Protein 5H4Y (pdb70)

Sequence (126 aa):
ELGQLQYSLDYDFQSGQLLVGILQAMGLAALDLGGSSDPYVRVYLLPDKRRRYETKVHRQTLNPHFGETFAFKVPYVELGGRVLVMAVYDFDRFSRNDAIGEVRVPMSSVDLGRPVQAWRELQAAP

CATH classification: 2.60.40.150

Foldseek 3Di:
DAWKWKKKWAQDQVQQKIKIWGFKIAPGAAPDPVGFFFKKKWKDKPPPPPDIDIFDTHPGHRIDGTGDMDMDRHHPVCQQVIKIKIWMWGDDDPDDIGTSFIDIHRSVVDDRPDMDIDMDGGHHDD

Organism: Homo sapiens (NCBI:txid9606)

Structure (mmCIF, N/CA/C/O backbone):
data_5H4Y
#
_entry.id   5H4Y
#
_cell.length_a   93.966
_cell.length_b   93.966
_cell.length_c   28.052
_cell.angle_alpha   90.00
_cell.angle_beta   90.00
_cell.angle_gamma   120.00
#
_symmetry.space_group_name_H-M   'P 65'
#
loop_
_entity.id
_entity.type
_entity.pdbx_description
1 polymer Synaptotagmin-5
2 non-polymer 'CALCIUM ION'
3 non-polymer 'ACETATE ION'
4 water water
#
loop_
_atom_site.group_PDB
_atom_site.id
_atom_site.type_symbol
_atom_site.label_atom_id
_atom_site.label_alt_id
_atom_site.label_comp_id
_atom_site.label_asym_id
_atom_site.label_entity_id
_atom_site.label_seq_id
_atom_site.pdbx_PDB_ins_code
_atom_site.Cartn_x
_atom_site.Cartn_y
_atom_site.Cartn_z
_atom_site.occupancy
_atom_site.B_iso_or_equiv
_atom_site.auth_seq_id
_atom_site.auth_comp_id
_atom_site.auth_asym_id
_atom_site.auth_atom_id
_atom_site.pdbx_PDB_model_num
ATOM 1 C C . HIS A 1 15 ? -10.560 24.563 5.130 1.00 28.59 107 HIS A C 1
ATOM 2 O O . HIS A 1 15 ? -11.467 23.895 5.660 1.00 30.84 107 HIS A O 1
ATOM 3 N N . GLU A 1 16 ? -10.273 25.810 5.497 1.00 27.50 108 GLU A N 1
ATOM 4 C CA . GLU A 1 16 ? -11.328 26.729 5.950 1.00 25.58 108 GLU A CA 1
ATOM 5 C C . GLU A 1 16 ? -12.164 27.151 4.757 1.00 23.79 108 GLU A C 1
ATOM 6 O O . GLU A 1 16 ? -11.706 27.956 3.945 1.00 23.37 108 GLU A O 1
ATOM 12 N N . LEU A 1 17 ? -13.385 26.627 4.659 1.00 21.14 109 LEU A N 1
ATOM 13 C CA . LEU A 1 17 ? -14.232 26.876 3.492 1.00 19.44 109 LEU A CA 1
ATOM 14 C C . LEU A 1 17 ? -15.336 27.899 3.752 1.00 18.56 109 LEU A C 1
ATOM 15 O O . LEU A 1 17 ? -15.976 28.367 2.810 1.00 17.51 109 LEU A O 1
ATOM 20 N N . GLY A 1 18 ? -15.556 28.222 5.025 1.00 18.21 110 GLY A N 1
ATOM 21 C CA . GLY A 1 18 ? -16.614 29.146 5.425 1.00 17.66 110 GLY A CA 1
ATOM 22 C C . GLY A 1 18 ? -17.900 28.476 5.855 1.00 17.29 110 GLY A C 1
ATOM 23 O O . GLY A 1 18 ? -17.964 27.247 6.010 1.00 16.72 110 GLY A O 1
ATOM 24 N N . GLN A 1 19 ? -18.931 29.292 6.050 1.00 17.07 111 GLN A N 1
ATOM 25 C CA . GLN A 1 19 ? -20.213 28.780 6.498 1.00 17.96 111 GLN A CA 1
ATOM 26 C C . GLN A 1 19 ? -21.389 29.488 5.849 1.00 17.30 111 GLN A C 1
ATOM 27 O O . GLN A 1 19 ? -21.276 30.615 5.357 1.00 16.61 111 GLN A O 1
ATOM 33 N N . LEU A 1 20 ? -22.520 28.800 5.867 1.00 17.13 112 LEU A N 1
ATOM 34 C CA . LEU A 1 20 ? -23.725 29.269 5.202 1.00 16.74 112 LEU A CA 1
ATOM 35 C C . LEU A 1 20 ? -24.869 29.350 6.212 1.00 16.44 112 LEU A C 1
ATOM 36 O O . LEU A 1 20 ? -25.049 28.443 7.041 1.00 16.58 112 LEU A O 1
ATOM 41 N N . GLN A 1 21 ? -25.616 30.449 6.149 1.00 15.40 113 GLN A N 1
ATOM 42 C CA . GLN A 1 21 ? -26.836 30.595 6.938 1.00 15.42 113 GLN A CA 1
ATOM 43 C C . GLN A 1 21 ? -28.051 30.337 6.060 1.00 15.14 113 GLN A C 1
ATOM 44 O O . GLN A 1 21 ? -28.223 30.971 5.011 1.00 14.99 113 GLN A O 1
ATOM 50 N N . TYR A 1 22 ? -28.907 29.421 6.500 1.00 15.16 114 TYR A N 1
ATOM 51 C CA . TYR A 1 22 ? -30.080 29.066 5.709 1.00 14.89 114 TYR A CA 1
ATOM 52 C C . TYR A 1 22 ? -31.319 28.927 6.613 1.00 14.30 114 TYR A C 1
ATOM 53 O O . TYR A 1 22 ? -31.204 28.876 7.841 1.00 14.74 114 TYR A O 1
ATOM 62 N N . SER A 1 23 ? -32.494 28.894 5.996 1.00 13.29 115 SER A N 1
ATOM 63 C CA . SER A 1 23 ? -33.729 28.641 6.723 1.00 13.70 115 SER A CA 1
ATOM 64 C C . SER A 1 23 ? -34.458 27.468 6.094 1.00 13.37 115 SER A C 1
ATOM 65 O O . SER A 1 23 ? -34.327 27.227 4.887 1.00 13.48 115 SER A O 1
ATOM 68 N N . LEU A 1 24 ? -35.185 26.714 6.913 1.00 13.41 116 LEU A N 1
ATOM 69 C CA . LEU A 1 24 ? -36.039 25.645 6.406 1.00 13.94 116 LEU A CA 1
ATOM 70 C C . LEU A 1 24 ? -37.423 25.848 6.988 1.00 14.40 116 LEU A C 1
ATOM 71 O O . LEU A 1 24 ? -37.566 26.120 8.191 1.00 14.77 116 LEU A O 1
ATOM 76 N N . ASP A 1 25 ? -38.422 25.789 6.112 1.00 14.25 117 ASP A N 1
ATOM 77 C CA . ASP A 1 25 ? -39.821 26.031 6.470 1.00 15.22 117 ASP A CA 1
ATOM 78 C C . ASP A 1 25 ? -40.646 25.076 5.624 1.00 15.29 117 ASP A C 1
ATOM 79 O O . ASP A 1 25 ? -40.711 25.200 4.399 1.00 15.51 117 ASP A O 1
ATOM 84 N N . TYR A 1 26 ? -41.267 24.107 6.272 1.00 14.85 118 TYR A N 1
ATOM 85 C CA . TYR A 1 26 ? -42.157 23.222 5.540 1.00 14.85 118 TYR A CA 1
ATOM 86 C C . TYR A 1 26 ? -43.575 23.793 5.534 1.00 15.39 118 TYR A C 1
ATOM 87 O O . TYR A 1 26 ? -44.181 23.945 6.594 1.00 15.31 118 TYR A O 1
ATOM 96 N N . ASP A 1 27 ? -44.095 24.122 4.350 1.00 15.86 119 ASP A N 1
ATOM 97 C CA . ASP A 1 27 ? -45.473 24.584 4.251 1.00 17.11 119 ASP A CA 1
ATOM 98 C C . ASP A 1 27 ? -46.381 23.354 4.140 1.00 16.41 119 ASP A C 1
ATOM 99 O O . ASP A 1 27 ? -46.521 22.744 3.075 1.00 16.12 119 ASP A O 1
ATOM 104 N N . PHE A 1 28 ? -46.991 22.995 5.264 1.00 16.39 120 PHE A N 1
ATOM 105 C CA . PHE A 1 28 ? -47.762 21.758 5.351 1.00 16.51 120 PHE A CA 1
ATOM 106 C C . PHE A 1 28 ? -48.990 21.759 4.450 1.00 17.19 120 PHE A C 1
ATOM 107 O O . PHE A 1 28 ? -49.429 20.703 4.000 1.00 17.99 120 PHE A O 1
ATOM 115 N N . GLN A 1 29 ? -49.547 22.935 4.192 1.00 18.43 121 GLN A N 1
ATOM 116 C CA . GLN A 1 29 ? -50.724 23.022 3.330 1.00 20.31 121 GLN A CA 1
ATOM 117 C C . GLN A 1 29 ? -50.344 22.748 1.872 1.00 20.51 121 GLN A C 1
ATOM 118 O O . GLN A 1 29 ? -50.989 21.937 1.196 1.00 21.16 121 GLN A O 1
ATOM 124 N N . SER A 1 30 ? -49.272 23.385 1.395 1.00 20.98 122 SER A N 1
ATOM 125 C CA . SER A 1 30 ? -48.843 23.182 -0.003 1.00 21.19 122 SER A CA 1
ATOM 126 C C . SER A 1 30 ? -47.997 21.918 -0.240 1.00 20.26 122 SER A C 1
ATOM 127 O O . SER A 1 30 ? -47.797 21.504 -1.383 1.00 20.81 122 SER A O 1
ATOM 130 N N . GLY A 1 31 ? -47.518 21.297 0.837 1.00 19.21 123 GLY A N 1
ATOM 131 C CA . GLY A 1 31 ? -46.631 20.142 0.741 1.00 18.29 123 GLY A CA 1
ATOM 132 C C . GLY A 1 31 ? -45.290 20.480 0.094 1.00 18.12 123 GLY A C 1
ATOM 133 O O . GLY A 1 31 ? -44.756 19.681 -0.685 1.00 18.12 123 GLY A O 1
ATOM 134 N N . GLN A 1 32 ? -44.769 21.671 0.394 1.00 17.44 124 GLN A N 1
ATOM 135 C CA . GLN A 1 32 ? -43.486 22.147 -0.149 1.00 17.08 124 GLN A CA 1
ATOM 136 C C . GLN A 1 32 ? -42.510 22.476 0.962 1.00 16.31 124 GLN A C 1
ATOM 137 O O . GLN A 1 32 ? -42.894 23.057 1.976 1.00 16.59 124 GLN A O 1
ATOM 143 N N . LEU A 1 33 ? -41.242 22.106 0.757 1.00 15.20 125 LEU A N 1
ATOM 144 C CA . LEU A 1 33 ? -40.151 22.508 1.645 1.00 14.54 125 LEU A CA 1
ATOM 145 C C . LEU A 1 33 ? -39.537 23.809 1.124 1.00 13.84 125 LEU A C 1
ATOM 146 O O . LEU A 1 33 ? -38.942 23.809 0.038 1.00 13.95 125 LEU A O 1
ATOM 151 N N . LEU A 1 34 ? -39.662 24.882 1.901 1.00 13.68 126 LEU A N 1
ATOM 152 C CA . LEU A 1 34 ? -39.070 26.183 1.555 1.00 13.82 126 LEU A CA 1
ATOM 153 C C . LEU A 1 34 ? -37.674 26.304 2.146 1.00 13.26 126 LEU A C 1
ATOM 154 O O . LEU A 1 34 ? -37.480 26.200 3.366 1.00 13.77 126 LEU A O 1
ATOM 159 N N . VAL A 1 35 ? -36.717 26.557 1.267 1.00 13.27 127 VAL A N 1
ATOM 160 C CA . VAL A 1 35 ? -35.317 26.644 1.626 1.00 12.18 127 VAL A CA 1
ATOM 161 C C . VAL A 1 35 ? -34.868 28.076 1.348 1.00 12.84 127 VAL A C 1
ATOM 162 O O . VAL A 1 35 ? -34.867 28.526 0.197 1.00 12.86 127 VAL A O 1
ATOM 166 N N . GLY A 1 36 ? -34.502 28.781 2.415 1.00 12.56 128 GLY A N 1
ATOM 167 C CA . GLY A 1 36 ? -33.984 30.148 2.311 1.00 13.48 128 GLY A CA 1
ATOM 168 C C . GLY A 1 36 ? -32.467 30.115 2.371 1.00 13.43 128 GLY A C 1
ATOM 169 O O . GLY A 1 36 ? -31.904 29.483 3.250 1.00 14.31 128 GLY A O 1
ATOM 170 N N . ILE A 1 37 ? -31.818 30.752 1.397 1.00 13.47 129 ILE A N 1
ATOM 171 C CA . ILE A 1 37 ? -30.373 30.924 1.391 1.00 13.19 129 ILE A CA 1
ATOM 172 C C . ILE A 1 37 ? -30.143 32.368 1.848 1.00 13.25 129 ILE A C 1
ATOM 173 O O . ILE A 1 37 ? -30.404 33.310 1.105 1.00 14.26 129 ILE A O 1
ATOM 178 N N . LEU A 1 38 ? -29.723 32.537 3.094 1.00 13.55 130 LEU A N 1
ATOM 179 C CA . LEU A 1 38 ? -29.659 33.874 3.679 1.00 14.13 130 LEU A CA 1
ATOM 180 C C . LEU A 1 38 ? -28.353 34.600 3.389 1.00 13.82 130 LEU A C 1
ATOM 181 O O . LEU A 1 38 ? -28.364 35.699 2.824 1.00 13.42 130 LEU A O 1
ATOM 186 N N . GLN A 1 39 ? -27.240 34.003 3.791 1.00 13.69 131 GLN A N 1
ATOM 187 C CA . GLN A 1 39 ? -25.923 34.618 3.565 1.00 13.81 131 GLN A CA 1
ATOM 188 C C . GLN A 1 39 ? -24.835 33.578 3.778 1.00 14.33 131 GLN A C 1
ATOM 189 O O . GLN A 1 39 ? -25.110 32.492 4.263 1.00 15.14 131 GLN A O 1
ATOM 195 N N . ALA A 1 40 ? -23.599 33.919 3.428 1.00 13.89 132 ALA A N 1
ATOM 196 C CA . ALA A 1 40 ? -22.463 33.089 3.779 1.00 14.10 132 ALA A CA 1
ATOM 197 C C . ALA A 1 40 ? -21.412 33.956 4.441 1.00 14.04 132 ALA A C 1
ATOM 198 O O . ALA A 1 40 ? -21.434 35.185 4.288 1.00 14.49 132 ALA A O 1
ATOM 200 N N . MET A 1 41 ? -20.497 33.330 5.176 1.00 14.41 133 MET A N 1
ATOM 201 C CA . MET A 1 41 ? -19.437 34.068 5.872 1.00 14.82 133 MET A CA 1
ATOM 202 C C . MET A 1 41 ? -18.110 33.331 5.781 1.00 14.38 133 MET A C 1
ATOM 203 O O . MET A 1 41 ? -18.074 32.112 5.880 1.00 14.47 133 MET A O 1
ATOM 208 N N . GLY A 1 42 ? -17.017 34.076 5.627 1.00 14.72 134 GLY A N 1
ATOM 209 C CA . GLY A 1 42 ? -15.671 33.487 5.638 1.00 14.84 134 GLY A CA 1
ATOM 210 C C . GLY A 1 42 ? -15.440 32.434 4.575 1.00 14.84 134 GLY A C 1
ATOM 211 O O . GLY A 1 42 ? -14.713 31.437 4.809 1.00 15.27 134 GLY A O 1
ATOM 212 N N . LEU A 1 43 ? -16.047 32.634 3.401 1.00 14.63 135 LEU A N 1
ATOM 213 C CA . LEU A 1 43 ? -15.878 31.687 2.284 1.00 14.36 135 LEU A CA 1
ATOM 214 C C . LEU A 1 43 ? -14.433 31.618 1.851 1.00 14.40 135 LEU A C 1
ATOM 215 O O . LEU A 1 43 ? -13.712 32.614 1.932 1.00 13.79 135 LEU A O 1
ATOM 220 N N . ALA A 1 44 ? -14.010 30.439 1.402 1.00 14.53 136 ALA A N 1
ATOM 221 C CA . ALA A 1 44 ? -12.716 30.302 0.744 1.00 14.88 136 ALA A CA 1
ATOM 222 C C . ALA A 1 44 ? -12.666 31.141 -0.539 1.00 15.01 136 ALA A C 1
ATOM 223 O O . ALA A 1 44 ? -13.682 31.325 -1.231 1.00 15.73 136 ALA A O 1
ATOM 225 N N . ALA A 1 45 ? -11.479 31.644 -0.845 1.00 15.18 137 ALA A N 1
ATOM 226 C CA . ALA A 1 45 ? -11.230 32.410 -2.058 1.00 15.93 137 ALA A CA 1
ATOM 227 C C . ALA A 1 45 ? -10.822 31.467 -3.177 1.00 16.00 137 ALA A C 1
ATOM 228 O O . ALA A 1 45 ? -9.794 30.779 -3.078 1.00 16.21 137 ALA A O 1
ATOM 230 N N . LEU A 1 46 ? -11.631 31.420 -4.231 1.00 15.67 138 LEU A N 1
ATOM 231 C CA . LEU A 1 46 ? -11.342 30.537 -5.368 1.00 15.65 138 LEU A CA 1
ATOM 232 C C . LEU A 1 46 ? -10.841 31.296 -6.588 1.00 15.37 138 LEU A C 1
ATOM 233 O O . LEU A 1 46 ? -10.780 30.751 -7.688 1.00 15.83 138 LEU A O 1
ATOM 238 N N . ASP A 1 47 ? -10.485 32.563 -6.387 1.00 15.60 139 ASP A N 1
ATOM 239 C CA . ASP A 1 47 ? -9.794 33.346 -7.426 1.00 15.16 139 ASP A CA 1
ATOM 240 C C . ASP A 1 47 ? -8.426 33.654 -6.891 1.00 15.51 139 ASP A C 1
ATOM 241 O O . ASP A 1 47 ? -8.269 33.884 -5.684 1.00 16.09 139 ASP A O 1
ATOM 246 N N . LEU A 1 48 ? -7.434 33.662 -7.772 1.00 15.49 140 LEU A N 1
ATOM 247 C CA . LEU A 1 48 ? -6.066 33.973 -7.346 1.00 15.85 140 LEU A CA 1
ATOM 248 C C . LEU A 1 48 ? -5.927 35.317 -6.633 1.00 15.14 140 LEU A C 1
ATOM 249 O O . LEU A 1 48 ? -5.052 35.473 -5.777 1.00 15.64 140 LEU A O 1
ATOM 254 N N . GLY A 1 49 ? -6.790 36.275 -6.959 1.00 14.31 141 GLY A N 1
ATOM 255 C CA . GLY A 1 49 ? -6.728 37.604 -6.329 1.00 13.55 141 GLY A CA 1
ATOM 256 C C . GLY A 1 49 ? -7.213 37.660 -4.881 1.00 14.33 141 GLY A C 1
ATOM 257 O O . GLY A 1 49 ? -7.181 38.722 -4.256 1.00 14.63 141 GLY A O 1
ATOM 258 N N . GLY A 1 50 ? -7.668 36.524 -4.352 1.00 14.25 142 GLY A N 1
ATOM 259 C CA . GLY A 1 50 ? -7.993 36.401 -2.923 1.00 14.30 142 GLY A CA 1
ATOM 260 C C . GLY A 1 50 ? -9.467 36.592 -2.593 1.00 14.84 142 GLY A C 1
ATOM 261 O O . GLY A 1 50 ? -9.823 36.805 -1.427 1.00 15.45 142 GLY A O 1
ATOM 262 N N . SER A 1 51 ? -10.329 36.490 -3.604 1.00 13.78 143 SER A N 1
ATOM 263 C CA . SER A 1 51 ? -11.778 36.585 -3.386 1.00 14.21 143 SER A CA 1
ATOM 264 C C . SER A 1 51 ? -12.498 35.478 -4.161 1.00 14.08 143 SER A C 1
ATOM 265 O O . SER A 1 51 ? -11.852 34.560 -4.703 1.00 14.22 143 SER A O 1
ATOM 268 N N . SER A 1 52 ? -13.831 35.562 -4.185 1.00 13.89 144 SER A N 1
ATOM 269 C CA . SER A 1 52 ? -14.699 34.644 -4.926 1.00 14.12 144 SER A CA 1
ATOM 270 C C . SER A 1 52 ? -15.899 35.439 -5.399 1.00 14.07 144 SER A C 1
ATOM 271 O O . SER A 1 52 ? -16.173 36.527 -4.879 1.00 13.84 144 SER A O 1
ATOM 274 N N . ASP A 1 53 ? -16.642 34.878 -6.349 1.00 13.97 145 ASP A N 1
ATOM 275 C CA . ASP A 1 53 ? -17.929 35.456 -6.764 1.00 13.96 145 ASP A CA 1
ATOM 276 C C . ASP A 1 53 ? -19.049 34.442 -6.486 1.00 13.61 145 ASP A C 1
ATOM 277 O O . ASP A 1 53 ? -19.432 33.681 -7.377 1.00 14.03 145 ASP A O 1
ATOM 282 N N . PRO A 1 54 ? -19.569 34.428 -5.246 1.00 13.40 146 PRO A N 1
ATOM 283 C CA . PRO A 1 54 ? -20.345 33.276 -4.806 1.00 13.17 146 PRO A CA 1
ATOM 284 C C . PRO A 1 54 ? -21.774 33.212 -5.324 1.00 13.31 146 PRO A C 1
ATOM 285 O O . PRO A 1 54 ? -22.437 34.245 -5.485 1.00 13.19 146 PRO A O 1
ATOM 289 N N . TYR A 1 55 ? -22.224 31.986 -5.595 1.00 13.25 147 TYR A N 1
ATOM 290 C CA . TYR A 1 55 ? -23.63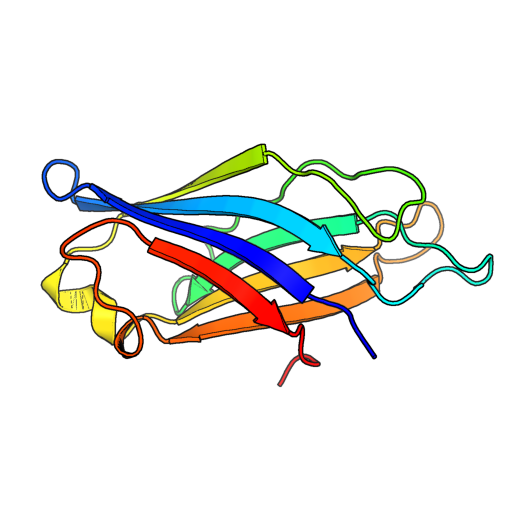4 31.688 -5.803 1.00 13.23 147 TYR A CA 1
ATOM 291 C C . TYR A 1 55 ? -23.866 30.293 -5.214 1.00 13.54 147 TYR A C 1
ATOM 292 O O . TYR A 1 55 ? -22.906 29.525 -5.003 1.00 12.21 147 TYR A O 1
ATOM 301 N N . VAL A 1 56 ? -25.129 29.985 -4.920 1.00 13.41 148 VAL A N 1
ATOM 302 C CA . VAL A 1 56 ? -25.472 28.691 -4.342 1.00 13.33 148 VAL A CA 1
ATOM 303 C C . VAL A 1 56 ? -26.404 27.934 -5.276 1.00 13.66 148 VAL A C 1
ATOM 304 O O . VAL A 1 56 ? -27.434 28.467 -5.688 1.00 13.46 148 VAL A O 1
ATOM 308 N N . ARG A 1 57 ? -26.021 26.701 -5.619 1.00 14.20 149 ARG A N 1
ATOM 309 C CA . ARG A 1 57 ? -26.931 25.760 -6.268 1.00 14.83 149 ARG A CA 1
ATOM 310 C C . ARG A 1 57 ? -27.609 24.886 -5.212 1.00 15.22 149 ARG A C 1
ATOM 311 O O . ARG A 1 57 ? -26.945 24.339 -4.325 1.00 15.75 149 ARG A O 1
ATOM 319 N N . VAL A 1 58 ? -28.929 24.768 -5.308 1.00 14.27 150 VAL A N 1
ATOM 320 C CA . VAL A 1 58 ? -29.740 24.158 -4.256 1.00 13.74 150 VAL A CA 1
ATOM 321 C C . VAL A 1 58 ? -30.592 23.067 -4.904 1.00 14.06 150 VAL A C 1
ATOM 322 O O . VAL A 1 58 ? -31.261 23.311 -5.910 1.00 13.82 150 VAL A O 1
ATOM 326 N N . TYR A 1 59 ? -30.544 21.869 -4.332 1.00 14.22 151 TYR A N 1
ATOM 327 C CA . TYR A 1 59 ? -31.356 20.746 -4.808 1.00 13.78 151 TYR A CA 1
ATOM 328 C C . TYR A 1 59 ? -31.615 19.767 -3.667 1.00 13.18 151 TYR A C 1
ATOM 329 O O . TYR A 1 59 ? -30.869 19.710 -2.686 1.00 12.62 151 TYR A O 1
ATOM 338 N N . LEU A 1 60 ? -32.700 19.019 -3.782 1.00 12.58 152 LEU A N 1
ATOM 339 C CA . LEU A 1 60 ? -33.109 18.133 -2.713 1.00 13.26 152 LEU A CA 1
ATOM 340 C C . LEU A 1 60 ? -32.937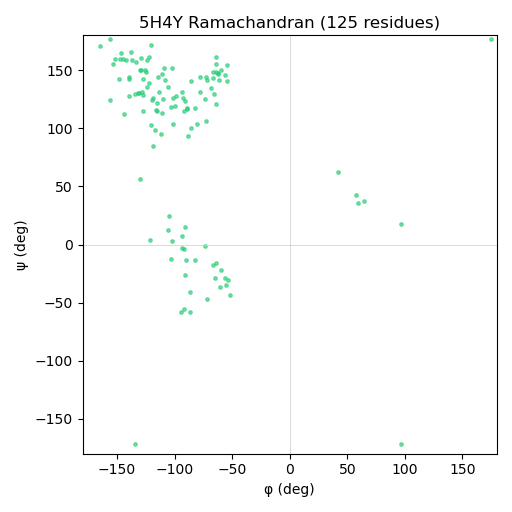 16.682 -3.189 1.00 14.22 152 LEU A C 1
ATOM 341 O O . LEU A 1 60 ? -33.813 16.130 -3.866 1.00 15.22 152 LEU A O 1
ATOM 346 N N . LEU A 1 61 ? -31.794 16.089 -2.865 1.00 14.46 153 LEU A N 1
ATOM 347 C CA . LEU A 1 61 ? -31.502 14.715 -3.266 1.00 14.95 153 LEU A CA 1
ATOM 348 C C . LEU A 1 61 ? -32.619 13.790 -2.761 1.00 15.86 153 LEU A C 1
ATOM 349 O O . LEU A 1 61 ? -33.166 14.023 -1.691 1.00 15.64 153 LEU A O 1
ATOM 354 N N . PRO A 1 62 ? -32.948 12.736 -3.527 1.00 16.16 154 PRO A N 1
ATOM 355 C CA . PRO A 1 62 ? -32.246 12.302 -4.739 1.00 16.43 154 PRO A CA 1
ATOM 356 C C . PRO A 1 62 ? -32.749 12.895 -6.076 1.00 16.33 154 PRO A C 1
ATOM 357 O O . PRO A 1 62 ? -32.406 12.372 -7.137 1.00 17.35 154 PRO A O 1
ATOM 361 N N . ASP A 1 63 ? -33.547 13.960 -6.026 1.00 16.31 155 ASP A N 1
ATOM 362 C CA . ASP A 1 63 ? -33.976 14.673 -7.227 1.00 16.60 155 ASP A CA 1
ATOM 363 C C . ASP A 1 63 ? -32.864 15.618 -7.679 1.00 16.75 155 ASP A C 1
ATOM 364 O O . ASP A 1 63 ? -32.676 16.688 -7.101 1.00 16.96 155 ASP A O 1
ATOM 369 N N . LYS A 1 64 ? -32.151 15.218 -8.725 1.00 17.46 156 LYS A N 1
ATOM 370 C CA . LYS A 1 64 ? -31.055 16.011 -9.288 1.00 18.52 156 LYS A CA 1
ATOM 371 C C . LYS A 1 64 ? -31.509 16.905 -10.446 1.00 19.01 156 LYS A C 1
ATOM 372 O O . LYS A 1 64 ? -30.720 17.680 -10.993 1.00 19.42 156 LYS A O 1
ATOM 378 N N . ARG A 1 65 ? -32.781 16.791 -10.819 1.00 19.03 157 ARG A N 1
ATOM 379 C CA . ARG A 1 65 ? -33.331 17.555 -11.936 1.00 19.96 157 ARG A CA 1
ATOM 380 C C . ARG A 1 65 ? -33.833 18.933 -11.514 1.00 20.43 157 ARG A C 1
ATOM 381 O O . ARG A 1 65 ? -33.652 19.919 -12.245 1.00 21.20 157 ARG A O 1
ATOM 389 N N . ARG A 1 66 ? -34.482 18.992 -10.355 1.00 19.88 158 ARG A N 1
ATOM 390 C CA . ARG A 1 66 ? -35.012 20.242 -9.849 1.00 20.65 158 ARG A CA 1
ATOM 391 C C . ARG A 1 66 ? -33.924 20.916 -9.043 1.00 20.17 158 ARG A C 1
ATOM 392 O O . ARG A 1 66 ? -33.742 20.622 -7.866 1.00 19.72 158 ARG A O 1
ATOM 400 N N . ARG A 1 67 ? -33.174 21.785 -9.716 1.00 20.35 159 ARG A N 1
ATOM 401 C CA . ARG A 1 67 ? -32.066 22.514 -9.110 1.00 20.89 159 ARG A CA 1
ATOM 402 C C . ARG A 1 67 ? -32.236 24.017 -9.369 1.00 19.92 159 ARG A C 1
ATOM 403 O O . ARG A 1 67 ? -32.730 24.425 -10.436 1.00 19.69 159 ARG A O 1
ATOM 411 N N . TYR A 1 68 ? -31.882 24.830 -8.377 1.00 18.71 160 TYR A N 1
ATOM 412 C CA . TYR A 1 68 ? -32.043 26.290 -8.464 1.00 18.19 160 TYR A CA 1
ATOM 413 C C . TYR A 1 68 ? -30.743 26.927 -8.088 1.00 17.67 160 TYR A C 1
ATOM 414 O O . TYR A 1 68 ? -29.993 26.359 -7.302 1.00 17.91 160 TYR A O 1
ATOM 423 N N . GLU A 1 69 ? -30.477 28.101 -8.650 1.00 17.22 161 GLU A N 1
ATOM 424 C CA . GLU A 1 69 ? -29.230 28.817 -8.390 1.00 17.27 161 GLU A CA 1
ATOM 425 C C . GLU A 1 69 ? -29.523 30.248 -8.042 1.00 16.40 161 GLU A C 1
ATOM 426 O O . GLU A 1 69 ? -30.307 30.920 -8.735 1.00 16.00 161 GLU A O 1
ATOM 432 N N . THR A 1 70 ? -28.916 30.693 -6.947 1.00 15.18 162 THR A N 1
ATOM 433 C CA . THR A 1 70 ? -28.965 32.090 -6.547 1.00 14.03 162 THR A CA 1
ATOM 434 C C . THR A 1 70 ? -28.259 32.938 -7.597 1.00 14.42 162 THR A C 1
ATOM 435 O O . THR A 1 70 ? -27.478 32.418 -8.403 1.00 13.35 162 THR A O 1
ATOM 439 N N . LYS A 1 71 ? -28.548 34.238 -7.567 1.00 14.27 163 LYS A N 1
ATOM 440 C CA . LYS A 1 71 ? -27.728 35.237 -8.221 1.00 15.32 163 LYS A CA 1
ATOM 441 C C . LYS A 1 71 ? -26.267 35.118 -7.754 1.00 15.04 163 LYS A C 1
ATOM 442 O O . LYS A 1 71 ? -25.974 34.619 -6.639 1.00 15.28 163 LYS A O 1
ATOM 448 N N . VAL A 1 72 ? -25.367 35.581 -8.617 1.00 15.15 164 VAL A N 1
ATOM 449 C CA . VAL A 1 72 ? -23.948 35.679 -8.308 1.00 15.44 164 VAL A CA 1
ATOM 450 C C . VAL A 1 72 ? -23.674 36.999 -7.597 1.00 15.31 164 VAL A C 1
ATOM 451 O O . VAL A 1 72 ? -24.232 38.052 -7.962 1.00 15.27 164 VAL A O 1
ATOM 455 N N . HIS A 1 73 ? -22.799 36.952 -6.597 1.00 14.94 165 HIS A N 1
ATOM 456 C CA . HIS A 1 73 ? -22.392 38.165 -5.9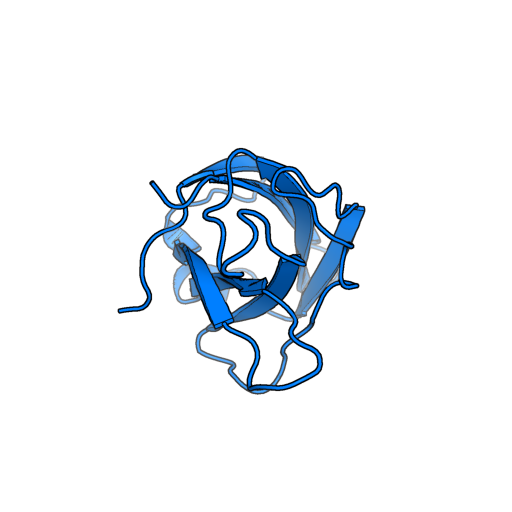07 1.00 14.87 165 HIS A CA 1
ATOM 457 C C . HIS A 1 73 ? -20.933 38.440 -6.163 1.00 14.91 165 HIS A C 1
ATOM 458 O O . HIS A 1 73 ? -20.107 37.531 -6.046 1.00 14.64 165 HIS A O 1
ATOM 465 N N . ARG A 1 74 ? -20.637 39.684 -6.546 1.00 14.49 166 ARG A N 1
ATOM 466 C CA . ARG A 1 74 ? -19.297 40.059 -6.997 1.00 14.59 166 ARG A CA 1
ATOM 467 C C . ARG A 1 74 ? -18.239 40.174 -5.904 1.00 14.27 166 ARG A C 1
ATOM 468 O O . ARG A 1 74 ? -18.413 40.927 -4.947 1.00 14.81 166 ARG A O 1
ATOM 476 N N . GLN A 1 75 ? -17.131 39.436 -6.073 1.00 14.29 167 GLN A N 1
ATOM 477 C CA . GLN A 1 75 ? -15.908 39.611 -5.283 1.00 14.02 167 GLN A CA 1
ATOM 478 C C . GLN A 1 75 ? -16.164 39.842 -3.790 1.00 14.19 167 GLN A C 1
ATOM 479 O O . GLN A 1 75 ? -15.838 40.905 -3.232 1.00 13.19 167 GLN A O 1
ATOM 485 N N . THR A 1 76 ? -16.764 38.839 -3.158 1.00 13.51 168 THR A N 1
ATOM 486 C CA . THR A 1 76 ? -17.028 38.896 -1.732 1.00 14.24 168 THR A CA 1
ATOM 487 C C . THR A 1 76 ? -16.960 37.507 -1.121 1.00 14.06 168 THR A C 1
ATOM 488 O O . THR A 1 76 ? -17.381 36.529 -1.740 1.00 14.64 168 THR A O 1
ATOM 492 N N . LEU A 1 77 ? -16.429 37.412 0.094 1.00 14.85 169 LEU A N 1
ATOM 493 C CA . LEU A 1 77 ? -16.420 36.138 0.809 1.00 15.23 169 LEU A CA 1
ATOM 494 C C . LEU A 1 77 ? -17.517 36.103 1.878 1.00 15.44 169 LEU A C 1
ATOM 495 O O . LEU A 1 77 ? -17.663 35.118 2.608 1.00 15.28 169 LEU A O 1
ATOM 500 N N . ASN A 1 78 ? -18.303 37.179 1.934 1.00 15.79 170 ASN A N 1
ATOM 501 C CA . ASN A 1 78 ? -19.417 37.304 2.885 1.00 16.16 170 ASN A CA 1
ATOM 502 C C . ASN A 1 78 ? -20.713 37.734 2.181 1.00 15.85 170 ASN A C 1
ATOM 503 O O . ASN A 1 78 ? -21.316 38.756 2.549 1.00 15.71 170 ASN A O 1
ATOM 508 N N . PRO A 1 79 ? -21.144 36.960 1.158 1.00 15.27 171 PRO A N 1
ATOM 509 C CA . PRO A 1 79 ? -22.295 37.354 0.354 1.00 14.80 171 PRO A CA 1
ATOM 510 C C . PRO A 1 79 ? -23.607 37.350 1.139 1.00 15.08 171 PRO A C 1
ATOM 511 O O . PRO A 1 79 ? -23.813 36.514 2.025 1.00 14.42 171 PRO A O 1
ATOM 515 N N . HIS A 1 80 ? -24.464 38.312 0.824 1.00 15.16 172 HIS A N 1
ATOM 516 C CA . HIS A 1 80 ? -25.828 38.305 1.291 1.00 15.98 172 HIS A CA 1
ATOM 517 C C . HIS A 1 80 ? -26.710 37.873 0.137 1.00 16.02 172 HIS A C 1
ATOM 518 O O . HIS A 1 80 ? -26.748 38.517 -0.921 1.00 16.34 172 HIS A O 1
ATOM 525 N N . PHE A 1 81 ? -27.392 36.751 0.334 1.00 15.93 173 PHE A N 1
ATOM 526 C CA . PHE A 1 81 ? -28.172 36.142 -0.739 1.00 15.53 173 PHE A CA 1
ATOM 527 C C . PHE A 1 81 ? -29.652 36.560 -0.727 1.00 15.91 173 PHE A C 1
ATOM 528 O O . PHE A 1 81 ? -30.147 37.101 -1.732 1.00 16.19 173 PHE A O 1
ATOM 536 N N . GLY A 1 82 ? -30.345 36.292 0.388 1.00 15.79 174 GLY A N 1
ATOM 537 C CA . GLY A 1 82 ? -31.782 36.577 0.515 1.00 16.32 174 GLY A CA 1
ATOM 538 C C . GLY A 1 82 ? -32.647 35.905 -0.542 1.00 15.77 174 GLY A C 1
ATOM 539 O O . GLY A 1 82 ? -33.561 36.520 -1.083 1.00 15.22 174 GLY A O 1
ATOM 540 N N . GLU A 1 83 ? -32.352 34.639 -0.837 1.00 15.66 175 GLU A N 1
ATOM 541 C CA . GLU A 1 83 ? -33.088 33.881 -1.850 1.00 15.08 175 GLU A CA 1
ATOM 542 C C . GLU A 1 83 ? -33.926 32.816 -1.154 1.00 15.24 175 GLU A C 1
ATOM 543 O O . GLU A 1 83 ? -33.573 32.355 -0.070 1.00 15.54 175 GLU A O 1
ATOM 549 N N . THR A 1 84 ? -35.041 32.435 -1.766 1.00 14.67 176 THR A N 1
ATOM 550 C CA . THR A 1 84 ? -35.834 31.322 -1.246 1.00 14.37 176 THR A CA 1
ATOM 551 C C . THR A 1 84 ? -36.341 30.481 -2.402 1.00 14.91 176 THR A C 1
ATOM 552 O O . THR A 1 84 ? -36.935 31.019 -3.341 1.00 15.02 176 THR A O 1
ATOM 556 N N . PHE A 1 85 ? -36.088 29.169 -2.331 1.00 14.56 177 PHE A N 1
ATOM 557 C CA . PHE A 1 85 ? -36.589 28.210 -3.317 1.00 14.57 177 PHE A CA 1
ATOM 558 C C . PHE A 1 85 ? -37.449 27.188 -2.593 1.00 14.30 177 PHE A C 1
ATOM 559 O O . PHE A 1 85 ? -37.486 27.172 -1.356 1.00 15.37 177 PHE A O 1
ATOM 567 N N . ALA A 1 86 ? -38.129 26.326 -3.339 1.00 14.28 178 ALA A N 1
ATOM 568 C CA . ALA A 1 86 ? -38.900 25.272 -2.685 1.00 14.26 178 ALA A CA 1
ATOM 569 C C . ALA A 1 86 ? -38.966 23.994 -3.488 1.00 14.24 178 ALA A C 1
ATOM 570 O O . ALA A 1 86 ? -38.764 23.989 -4.719 1.00 14.10 178 ALA A O 1
ATOM 572 N N . PHE A 1 87 ? -39.266 22.910 -2.776 1.00 13.82 179 PHE A N 1
ATOM 573 C CA . PHE A 1 87 ? -39.335 21.580 -3.363 1.00 14.93 179 PHE A CA 1
ATOM 574 C C . PHE A 1 87 ? -40.625 20.905 -2.923 1.00 15.58 179 PHE A C 1
ATOM 575 O O . PHE A 1 87 ? -40.972 20.907 -1.739 1.00 14.98 179 PHE A O 1
ATOM 583 N N . LYS A 1 88 ? -41.347 20.357 -3.884 1.00 17.16 180 LYS A N 1
ATOM 584 C CA . LYS A 1 88 ? -42.586 19.658 -3.561 1.00 18.84 180 LYS A CA 1
ATOM 585 C C . LYS A 1 88 ? -42.222 18.248 -3.115 1.00 18.50 180 LYS A C 1
ATOM 586 O O . LYS A 1 88 ? -41.621 17.474 -3.876 1.00 18.38 180 LYS A O 1
ATOM 592 N N . VAL A 1 89 ? -42.552 17.946 -1.860 1.00 18.16 181 VAL A N 1
ATOM 593 C CA . VAL A 1 89 ? -42.236 16.652 -1.246 1.00 17.87 181 VAL A CA 1
ATOM 594 C C . VAL A 1 89 ? -43.208 16.386 -0.094 1.00 17.63 181 VAL A C 1
ATOM 595 O O . VAL A 1 89 ? -43.336 17.226 0.796 1.00 18.51 181 VAL A O 1
ATOM 599 N N . PRO A 1 90 ? -43.927 15.232 -0.122 1.00 17.69 182 PRO A N 1
ATOM 600 C CA . PRO A 1 90 ? -44.839 14.898 0.976 1.00 17.36 182 PRO A CA 1
ATOM 601 C C . PRO A 1 90 ? -44.059 14.760 2.263 1.00 16.71 182 PRO A C 1
ATOM 602 O O . PRO A 1 90 ? -42.942 14.216 2.264 1.00 16.02 182 PRO A O 1
ATOM 606 N N . TYR A 1 91 ? -44.652 15.236 3.348 1.00 16.63 183 TYR A N 1
ATOM 607 C CA . TYR A 1 91 ? -43.985 15.238 4.628 1.00 17.07 183 TYR A CA 1
ATOM 608 C C . TYR A 1 91 ? -43.427 13.863 5.012 1.00 16.76 183 TYR A C 1
ATOM 609 O O . TYR A 1 91 ? -42.286 13.750 5.486 1.00 16.46 183 TYR A O 1
ATOM 618 N N . VAL A 1 92 ? -44.237 12.833 4.776 1.00 16.37 184 VAL A N 1
ATOM 619 C CA . VAL A 1 92 ? -43.876 11.423 5.033 1.00 16.93 184 VAL A CA 1
ATOM 620 C C . VAL A 1 92 ? -42.549 10.975 4.369 1.00 17.35 184 VAL A C 1
ATOM 621 O O . VAL A 1 92 ? -41.847 10.112 4.912 1.00 17.28 184 VAL A O 1
ATOM 625 N N . GLU A 1 93 ? -42.216 11.575 3.223 1.00 17.44 185 GLU A N 1
ATOM 626 C CA . GLU A 1 93 ? -41.015 11.203 2.445 1.00 18.28 185 GLU A CA 1
ATOM 627 C C . GLU A 1 93 ? -39.765 12.008 2.838 1.00 17.96 185 GLU A C 1
ATOM 628 O O . GLU A 1 93 ? -38.638 11.665 2.462 1.00 17.19 185 GLU A O 1
ATOM 634 N N . LEU A 1 94 ? -39.968 13.078 3.597 1.00 18.23 186 LEU A N 1
ATOM 635 C CA . LEU A 1 94 ? -38.916 14.074 3.816 1.00 18.87 186 LEU A CA 1
ATOM 636 C C . LEU A 1 94 ? -37.659 13.517 4.480 1.00 18.25 186 LEU A C 1
ATOM 637 O O . LEU A 1 94 ? -36.548 13.891 4.118 1.00 17.13 186 LEU A O 1
ATOM 642 N N . GLY A 1 95 ? -37.830 12.582 5.412 1.00 18.29 187 GLY A N 1
ATOM 643 C CA . GLY A 1 95 ? -36.694 11.989 6.123 1.00 18.72 187 GLY A CA 1
ATOM 644 C C . GLY A 1 95 ? -35.684 11.279 5.243 1.00 19.21 187 GLY A C 1
ATOM 645 O O . GLY A 1 95 ? -34.513 11.100 5.632 1.00 20.03 187 GLY A O 1
ATOM 646 N N . GLY A 1 96 ? -36.119 10.875 4.050 1.00 18.78 188 GLY A N 1
ATOM 647 C CA . GLY A 1 96 ? -35.241 10.199 3.101 1.00 18.40 188 GLY A CA 1
ATOM 648 C C . GLY A 1 96 ? -34.569 11.121 2.099 1.00 18.28 188 GLY A C 1
ATOM 649 O O . GLY A 1 96 ? -33.917 10.653 1.165 1.00 18.75 188 GLY A O 1
ATOM 650 N N . ARG A 1 97 ? -34.739 12.425 2.289 1.00 16.64 189 ARG A N 1
ATOM 651 C CA . ARG A 1 97 ? -34.199 13.429 1.379 1.00 15.52 189 ARG A CA 1
ATOM 652 C C . ARG A 1 97 ? -32.951 14.047 2.000 1.00 14.59 189 ARG A C 1
ATOM 653 O O . ARG A 1 97 ? -32.818 14.095 3.215 1.00 14.21 189 ARG A O 1
ATOM 661 N N . VAL A 1 98 ? -32.041 14.513 1.151 1.00 14.23 190 VAL A N 1
ATOM 662 C CA . VAL A 1 98 ? -30.843 15.202 1.603 1.00 14.15 190 VAL A CA 1
ATOM 663 C C . VAL A 1 98 ? -30.742 16.533 0.871 1.00 13.64 190 VAL A C 1
ATOM 664 O O . VAL A 1 98 ? -30.609 16.569 -0.352 1.00 13.65 190 VAL A O 1
ATOM 668 N N . LEU A 1 99 ? -30.853 17.625 1.618 1.00 13.68 191 LEU A N 1
ATOM 669 C CA . LEU A 1 99 ? -30.761 18.945 1.000 1.00 13.60 191 LEU A CA 1
ATOM 670 C C . LEU A 1 99 ? -29.301 19.265 0.727 1.00 13.44 191 LEU A C 1
ATOM 671 O O . LEU A 1 99 ? -28.454 19.093 1.595 1.00 14.16 191 LEU A O 1
ATOM 676 N N . VAL A 1 100 ? -29.002 19.711 -0.484 1.00 13.20 192 VAL A N 1
ATOM 677 C CA . VAL A 1 100 ? -27.643 20.118 -0.826 1.00 13.14 192 VAL A CA 1
ATOM 678 C C . VAL A 1 100 ? -27.664 21.578 -1.228 1.00 13.52 192 VAL A C 1
ATOM 679 O O . VAL A 1 100 ? -28.413 21.986 -2.127 1.00 13.75 192 VAL A O 1
ATOM 683 N N . MET A 1 101 ? -26.842 22.357 -0.539 1.00 13.98 193 MET A N 1
ATOM 684 C CA . MET A 1 101 ? -26.639 23.753 -0.870 1.00 13.83 193 MET A CA 1
ATOM 685 C C . MET A 1 101 ? -25.165 23.884 -1.245 1.00 13.79 193 MET A C 1
ATOM 686 O O . MET A 1 101 ? -24.296 23.935 -0.369 1.00 13.34 193 MET A O 1
ATOM 691 N N . ALA A 1 102 ? -24.889 23.876 -2.551 1.00 13.46 194 ALA A N 1
ATOM 692 C CA . ALA A 1 102 ? -23.501 23.839 -3.036 1.00 13.73 194 ALA A CA 1
ATOM 693 C C . ALA A 1 102 ? -23.066 25.243 -3.438 1.00 13.73 194 ALA A C 1
ATOM 694 O O . ALA A 1 102 ? -23.667 25.860 -4.324 1.00 13.77 194 ALA A O 1
ATOM 696 N N . VAL A 1 103 ? -22.030 25.734 -2.765 1.00 14.03 195 VAL A N 1
ATOM 697 C CA . VAL A 1 103 ? -21.549 27.105 -2.974 1.00 14.11 195 VAL A CA 1
ATOM 698 C C . VAL A 1 103 ? -20.442 27.080 -4.036 1.00 13.86 195 VAL A C 1
ATOM 699 O O . VAL A 1 103 ? -19.469 26.325 -3.929 1.00 13.56 195 VAL A O 1
ATOM 703 N N . TYR A 1 104 ? -20.617 27.894 -5.069 1.00 13.81 196 TYR A N 1
ATOM 704 C CA . TYR A 1 104 ? -19.661 27.973 -6.154 1.00 13.93 196 TYR A CA 1
ATOM 705 C C . TYR A 1 104 ? -19.145 29.397 -6.324 1.00 14.43 196 TYR A C 1
ATOM 706 O O . TYR A 1 104 ? -19.748 30.353 -5.840 1.00 13.86 196 TYR A O 1
ATOM 715 N N . ASP A 1 105 ? -18.014 29.494 -7.016 1.00 14.76 197 ASP A N 1
ATOM 716 C CA . ASP A 1 105 ? -17.379 30.753 -7.363 1.00 14.93 197 ASP A CA 1
ATOM 717 C C . ASP A 1 105 ? -17.520 30.925 -8.866 1.00 15.37 197 ASP A C 1
ATOM 718 O O . ASP A 1 105 ? -16.962 30.156 -9.660 1.00 15.20 197 ASP A O 1
ATOM 723 N N . PHE A 1 106 ? -18.295 31.926 -9.260 1.00 15.40 198 PHE A N 1
ATOM 724 C CA . PHE A 1 106 ? -18.461 32.250 -10.668 1.00 16.68 198 PHE A CA 1
ATOM 725 C C . PHE A 1 106 ? -17.146 32.803 -11.253 1.00 16.63 198 PHE A C 1
ATOM 726 O O . PHE A 1 106 ? -16.500 33.635 -10.613 1.00 16.63 198 PHE A O 1
ATOM 734 N N . ASP A 1 107 ? -16.765 32.317 -12.443 1.00 16.37 199 ASP A N 1
ATOM 735 C CA . ASP A 1 107 ? -15.592 32.815 -13.192 1.00 16.07 199 ASP A CA 1
ATOM 736 C C . ASP A 1 107 ? -15.991 33.231 -14.599 1.00 16.43 199 ASP A C 1
ATOM 737 O O . ASP A 1 107 ? -16.922 32.676 -15.180 1.00 16.15 199 ASP A O 1
ATOM 742 N N . ARG A 1 108 ? -15.269 34.207 -15.145 1.00 16.77 200 ARG A N 1
ATOM 743 C CA . ARG A 1 108 ? -15.507 34.706 -16.490 1.00 17.67 200 ARG A CA 1
ATOM 744 C C 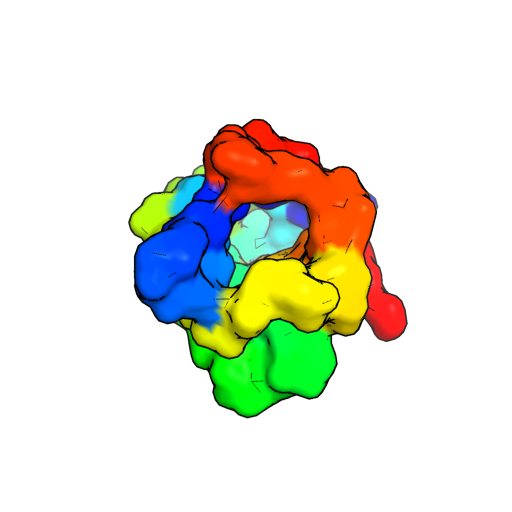. ARG A 1 108 ? -14.687 33.976 -17.550 1.00 17.64 200 ARG A C 1
ATOM 745 O O . ARG A 1 108 ? -15.109 33.900 -18.703 1.00 18.43 200 ARG A O 1
ATOM 753 N N . PHE A 1 109 ? -13.545 33.418 -17.153 1.00 17.41 201 PHE A N 1
ATOM 754 C CA . PHE A 1 109 ? -12.559 32.901 -18.112 1.00 17.66 201 PHE A CA 1
ATOM 755 C C . PHE A 1 109 ? -12.231 31.417 -17.941 1.00 17.64 201 PHE A C 1
ATOM 756 O O . PHE A 1 109 ? -11.352 30.878 -18.635 1.00 17.42 201 PHE A O 1
ATOM 764 N N . SER A 1 110 ? -12.926 30.765 -17.009 1.00 17.08 202 SER A N 1
ATOM 765 C CA . SER A 1 110 ? -12.790 29.316 -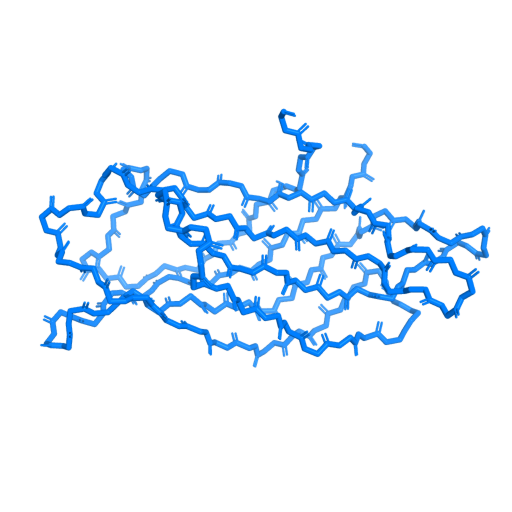16.803 1.00 16.90 202 SER A CA 1
ATOM 766 C C . SER A 1 110 ? -14.063 28.798 -16.149 1.00 17.18 202 SER A C 1
ATOM 767 O O . SER A 1 110 ? -14.962 29.589 -15.816 1.00 16.36 202 SER A O 1
ATOM 770 N N . ARG A 1 111 ? -14.144 27.482 -15.944 1.00 17.17 203 ARG A N 1
ATOM 771 C CA . ARG A 1 111 ? -15.322 26.890 -15.310 1.00 18.17 203 ARG A CA 1
ATOM 772 C C . ARG A 1 111 ? -15.472 27.497 -13.928 1.00 17.21 203 ARG A C 1
ATOM 773 O O . ARG A 1 111 ? -14.477 27.847 -13.289 1.00 16.05 203 ARG A O 1
ATOM 781 N N . ASN A 1 112 ? -16.702 27.595 -13.445 1.00 17.07 204 ASN A N 1
ATOM 782 C CA . ASN A 1 112 ? -16.912 28.019 -12.058 1.00 17.21 204 ASN A CA 1
ATOM 783 C C . ASN A 1 112 ? -16.319 27.016 -11.081 1.00 17.10 204 ASN A C 1
ATOM 784 O O . ASN A 1 112 ? -16.281 25.814 -11.371 1.00 16.47 204 ASN A O 1
ATOM 789 N N . ASP A 1 113 ? -15.860 27.509 -9.929 1.00 16.57 205 ASP A N 1
ATOM 790 C CA . ASP A 1 113 ? -15.103 26.679 -8.993 1.00 16.77 205 ASP A CA 1
ATOM 791 C C . ASP A 1 113 ? -15.951 26.326 -7.796 1.00 17.02 205 ASP A C 1
ATOM 792 O O . ASP A 1 113 ? -16.639 27.189 -7.264 1.00 17.63 205 ASP A O 1
ATOM 797 N N . ALA A 1 114 ? -15.907 25.058 -7.378 1.00 16.63 206 ALA A N 1
ATOM 798 C CA . ALA A 1 114 ? -16.557 24.659 -6.127 1.00 16.62 206 ALA A CA 1
ATOM 799 C C . ALA A 1 114 ? -15.865 25.313 -4.946 1.00 16.67 206 ALA A C 1
ATOM 800 O O . ALA A 1 114 ? -14.638 25.231 -4.816 1.00 16.55 206 ALA A O 1
ATOM 802 N N . ILE A 1 115 ? -16.640 25.956 -4.079 1.00 15.84 207 ILE A N 1
ATOM 803 C CA . ILE A 1 115 ? -16.086 26.449 -2.831 1.00 16.61 207 ILE A CA 1
ATOM 804 C C . ILE A 1 115 ? -16.293 25.358 -1.780 1.00 16.83 207 ILE A C 1
ATOM 805 O O . ILE A 1 115 ? -15.339 24.898 -1.163 1.00 16.93 207 ILE A O 1
ATOM 810 N N . GLY A 1 116 ? -17.542 24.935 -1.607 1.00 16.13 208 GLY A N 1
ATOM 811 C CA . GLY A 1 116 ? -17.853 23.831 -0.709 1.00 16.19 208 GLY A CA 1
ATOM 812 C C . GLY A 1 116 ? -19.352 23.693 -0.638 1.00 17.00 208 GLY A C 1
ATOM 813 O O . GLY A 1 116 ? -20.091 24.487 -1.239 1.00 15.78 208 GLY A O 1
ATOM 814 N N . GLU A 1 117 ? -19.821 22.686 0.095 1.00 16.93 209 GLU A N 1
ATOM 815 C CA . GLU A 1 117 ? -21.258 22.485 0.176 1.00 17.65 209 GLU A CA 1
ATOM 816 C C . GLU A 1 117 ? -21.730 22.164 1.578 1.00 17.13 209 GLU A C 1
ATOM 817 O O . GLU A 1 117 ? -20.947 21.749 2.432 1.00 18.09 209 GLU A O 1
ATOM 823 N N . VAL A 1 118 ? -23.013 22.408 1.813 1.00 17.07 210 VAL A N 1
ATOM 824 C CA . VAL A 1 118 ? -23.658 22.038 3.053 1.00 16.03 210 VAL A CA 1
ATOM 825 C C . VAL A 1 118 ? -24.712 20.983 2.703 1.00 16.09 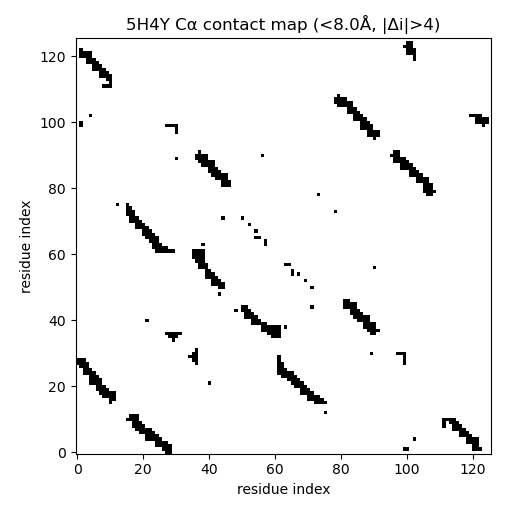210 VAL A C 1
ATOM 826 O O . VAL A 1 118 ? -25.594 21.222 1.878 1.00 15.43 210 VAL A O 1
ATOM 830 N N . ARG A 1 119 ? -24.585 19.813 3.317 1.00 15.65 211 ARG A N 1
ATOM 831 C CA . ARG A 1 119 ? -25.525 18.721 3.096 1.00 17.21 211 ARG A CA 1
ATOM 832 C C . ARG A 1 119 ? -26.3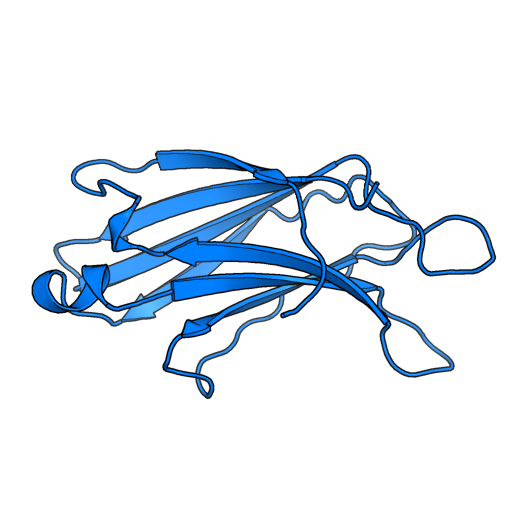29 18.545 4.362 1.00 16.85 211 ARG A C 1
ATOM 833 O O . ARG A 1 119 ? -25.760 18.373 5.452 1.00 16.72 211 ARG A O 1
ATOM 841 N N . VAL A 1 120 ? -27.646 18.603 4.234 1.00 16.44 212 VAL A N 1
ATOM 842 C CA . VAL A 1 120 ? -28.505 18.483 5.403 1.00 16.50 212 VAL A CA 1
ATOM 843 C C . VAL A 1 120 ? -29.409 17.274 5.167 1.00 17.46 212 VAL A C 1
ATOM 844 O O . VAL A 1 120 ? -30.358 17.366 4.389 1.00 16.92 212 VAL A O 1
ATOM 848 N N . PRO A 1 121 ? -29.099 16.133 5.816 1.00 18.26 213 PRO A N 1
ATOM 849 C CA . PRO A 1 121 ? -30.075 15.032 5.815 1.00 18.24 213 PRO A CA 1
ATOM 850 C C . PRO A 1 121 ? -31.336 15.494 6.555 1.00 18.11 213 PRO A C 1
ATOM 851 O O . PRO A 1 121 ? -31.276 15.883 7.733 1.00 17.26 213 PRO A O 1
ATOM 855 N N . MET A 1 122 ? -32.465 15.468 5.852 1.00 17.77 214 MET A N 1
ATOM 856 C CA . MET A 1 122 ? -33.691 16.055 6.369 1.00 17.95 214 MET A CA 1
ATOM 857 C C . MET A 1 122 ? -34.230 15.306 7.588 1.00 18.37 214 MET A C 1
ATOM 858 O O . MET A 1 122 ? -35.028 15.842 8.341 1.00 18.11 214 MET A O 1
ATOM 863 N N . SER A 1 123 ? -33.767 14.071 7.779 1.00 18.63 215 SER A N 1
ATOM 864 C CA . SER A 1 123 ? -34.018 13.338 9.028 1.00 19.34 215 SER A CA 1
ATOM 865 C C . SER A 1 123 ? -33.376 13.991 10.264 1.00 19.70 215 SER A C 1
ATOM 866 O O . SER A 1 123 ? -33.731 13.643 11.390 1.00 19.51 215 SER A O 1
ATOM 869 N N . SER A 1 124 ? -32.425 14.914 10.060 1.00 19.79 216 SER A N 1
ATOM 870 C CA . SER A 1 124 ? -31.706 15.536 11.177 1.00 20.36 216 SER A CA 1
ATOM 871 C C . SER A 1 124 ? -32.365 16.826 11.649 1.00 21.10 216 SER A C 1
ATOM 872 O O . SER A 1 124 ? -31.937 17.412 12.633 1.00 21.25 216 SER A O 1
ATOM 875 N N . VAL A 1 125 ? -33.414 17.231 10.939 1.00 21.66 217 VAL A N 1
ATOM 876 C CA . VAL A 1 125 ? -34.160 18.473 11.148 1.00 23.65 217 VAL A CA 1
ATOM 877 C C . VAL A 1 125 ? -35.568 18.153 11.674 1.00 23.53 217 VAL A C 1
ATOM 878 O O . VAL A 1 125 ? -36.159 17.148 11.296 1.00 24.22 217 VAL A O 1
ATOM 882 N N . ASP A 1 126 ? -36.130 19.002 12.522 1.00 24.54 218 ASP A N 1
ATOM 883 C CA . ASP A 1 126 ? -37.545 18.831 12.867 1.00 25.25 218 ASP A CA 1
ATOM 884 C C . ASP A 1 126 ? -38.294 20.045 12.342 1.00 24.69 218 ASP A C 1
ATOM 885 O O . ASP A 1 126 ? -38.069 21.159 12.817 1.00 25.05 218 ASP A O 1
ATOM 890 N N . LEU A 1 127 ? -39.185 19.832 11.378 1.00 23.98 219 LEU A N 1
ATOM 891 C CA . LEU A 1 127 ? -39.839 20.966 10.711 1.00 24.15 219 LEU A CA 1
ATOM 892 C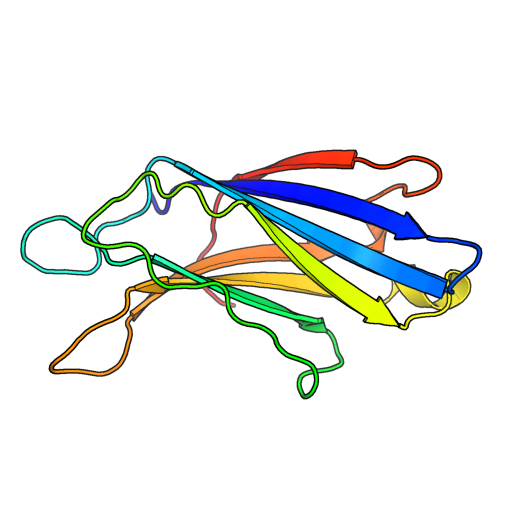 C . LEU A 1 127 ? -41.290 21.248 11.093 1.00 24.37 219 LEU A C 1
ATOM 893 O O . LEU A 1 127 ? -42.030 21.861 10.318 1.00 22.70 219 LEU A O 1
ATOM 898 N N . GLY A 1 128 ? -41.673 20.818 12.299 1.00 24.69 220 GLY A N 1
ATOM 899 C CA . GLY A 1 128 ? -42.960 21.194 12.894 1.00 25.67 220 GLY A CA 1
ATOM 900 C C . GLY A 1 128 ? -43.117 22.701 12.952 1.00 25.85 220 GLY A C 1
ATOM 901 O O . GLY A 1 128 ? -44.232 23.231 12.799 1.00 26.48 220 GLY A O 1
ATOM 902 N N . ARG A 1 129 ? -41.994 23.379 13.188 1.00 25.63 221 ARG A N 1
ATOM 903 C CA . ARG A 1 129 ? -41.883 24.828 13.041 1.00 26.07 221 ARG A CA 1
ATOM 904 C C . ARG A 1 129 ? -40.599 25.152 12.267 1.00 25.72 221 ARG A C 1
ATOM 905 O O . ARG A 1 129 ? -39.677 24.323 12.224 1.00 25.25 221 ARG A O 1
ATOM 913 N N . PRO A 1 130 ? -40.545 26.343 11.631 1.00 25.45 222 PRO A N 1
ATOM 914 C CA . PRO A 1 130 ? -39.384 26.686 10.811 1.00 25.24 222 PRO A CA 1
ATOM 915 C C . PRO A 1 130 ? -38.090 26.807 11.601 1.00 25.27 222 PRO A C 1
ATOM 916 O O . PRO A 1 130 ? -38.102 27.082 12.814 1.00 25.51 222 PRO A O 1
ATOM 920 N N . VAL A 1 131 ? -36.978 26.613 10.904 1.00 24.66 223 VAL A N 1
ATOM 921 C CA . VAL A 1 131 ? -35.670 26.664 11.532 1.00 24.29 223 VAL A CA 1
ATOM 922 C C . VAL A 1 131 ? -34.745 27.577 10.746 1.00 23.74 223 VAL A C 1
ATOM 923 O O . VAL A 1 131 ? -34.890 27.735 9.537 1.00 22.92 223 VAL A O 1
ATOM 927 N N . GLN A 1 132 ? -33.807 28.186 11.450 1.00 22.98 224 GLN A N 1
ATOM 928 C CA . GLN A 1 132 ? -32.791 29.017 10.818 1.00 23.01 224 GLN A CA 1
ATOM 929 C C . GLN A 1 132 ? -31.469 28.618 11.462 1.00 22.14 224 GLN A C 1
ATOM 930 O O . GLN A 1 132 ? -31.384 28.530 12.695 1.00 21.47 224 GLN A O 1
ATOM 936 N N . ALA A 1 133 ? -30.459 28.328 10.642 1.00 20.73 225 ALA A N 1
ATOM 937 C CA . ALA A 1 133 ? -29.207 27.761 11.163 1.00 19.71 225 ALA A CA 1
ATOM 938 C C . ALA A 1 133 ? -28.002 28.111 10.316 1.00 19.43 225 ALA A C 1
ATOM 939 O O . ALA A 1 133 ? -28.136 28.482 9.148 1.00 18.21 225 ALA A O 1
ATOM 941 N N . TRP A 1 134 ? -26.825 28.006 10.934 1.00 18.85 226 TRP A N 1
ATOM 942 C CA . TRP A 1 134 ? -25.559 28.129 10.239 1.00 19.20 226 TRP A CA 1
ATOM 943 C C . TRP A 1 134 ? -24.924 26.745 10.164 1.00 19.32 226 TRP A C 1
ATOM 944 O O . TRP A 1 134 ? -24.999 25.968 11.128 1.00 18.85 226 TRP A O 1
ATOM 955 N N . ARG A 1 135 ? -24.287 26.436 9.041 1.00 19.08 227 ARG A N 1
ATOM 956 C CA . ARG A 1 135 ? -23.527 25.192 8.919 1.00 19.83 227 ARG A CA 1
ATOM 957 C C . ARG A 1 135 ? -22.230 25.420 8.161 1.00 19.46 227 ARG A C 1
ATOM 958 O O . ARG A 1 135 ? -22.191 26.208 7.212 1.00 18.36 227 ARG A O 1
ATOM 966 N N . GLU A 1 136 ? -21.179 24.705 8.563 1.00 19.13 228 GLU A N 1
ATOM 967 C CA . GLU A 1 136 ? -19.881 24.813 7.874 1.00 19.48 228 GLU A CA 1
ATOM 968 C C . GLU A 1 136 ? -19.956 24.149 6.514 1.00 19.19 228 GLU A C 1
ATOM 969 O O . GLU A 1 136 ? -20.574 23.083 6.376 1.00 18.26 228 GLU A O 1
ATOM 975 N N . LEU A 1 137 ? -19.308 24.763 5.522 1.00 18.23 229 LEU A N 1
ATOM 976 C CA . LEU A 1 137 ? -19.156 24.147 4.205 1.00 18.86 229 LEU A CA 1
ATOM 977 C C . LEU A 1 137 ? -18.149 23.011 4.307 1.00 19.66 229 LEU A C 1
ATOM 978 O O . LEU A 1 137 ? -17.184 23.111 5.057 1.00 19.44 229 LEU A O 1
ATOM 983 N N . GLN A 1 138 ? -18.387 21.947 3.546 1.00 20.57 230 GLN A N 1
ATOM 984 C CA . GLN A 1 138 ? -17.515 20.780 3.486 1.00 22.48 230 GLN A CA 1
ATOM 985 C C . GLN A 1 138 ? -17.139 20.575 2.030 1.00 23.13 230 GLN A C 1
ATOM 986 O O . GLN A 1 138 ? -17.852 21.034 1.134 1.00 22.06 230 GLN A O 1
ATOM 992 N N . ALA A 1 139 ? -16.040 19.873 1.779 1.00 24.18 231 ALA A N 1
ATOM 993 C CA . ALA A 1 139 ? -15.736 19.465 0.408 1.00 26.29 231 ALA A CA 1
ATOM 994 C C . ALA A 1 139 ? -16.789 18.455 -0.076 1.00 27.90 231 ALA A C 1
ATOM 995 O O . ALA A 1 139 ? -17.345 17.698 0.731 1.00 27.82 231 ALA A O 1
ATOM 997 N N . ALA A 1 140 ? -17.069 18.467 -1.381 1.00 30.05 232 ALA A N 1
ATOM 998 C CA . ALA A 1 140 ? -17.930 17.460 -2.036 1.00 32.18 232 ALA A CA 1
ATOM 999 C C . ALA A 1 140 ? -17.452 16.024 -1.767 1.00 33.88 232 ALA A C 1
ATOM 1000 O O . ALA A 1 140 ? -16.245 15.774 -1.768 1.00 33.93 232 ALA A O 1
ATOM 1002 N N . PRO A 1 141 ? -18.398 15.077 -1.541 1.00 35.40 233 PRO A N 1
ATOM 1003 C CA . PRO A 1 141 ? -18.050 13.678 -1.252 1.00 36.16 233 PRO A CA 1
ATOM 1004 C C . PRO A 1 141 ? -17.792 12.866 -2.509 1.00 36.56 233 PRO A C 1
ATOM 1005 O O . PRO A 1 141 ? -17.151 13.360 -3.432 1.00 37.49 233 PRO A O 1
#

Solvent-accessible surface area: 7285 Å² total

Nearest PDB structures (foldseek):
  5h4y-assembly1_A  TM=1.008E+00  e=2.102E-24  Homo sapiens
  5h4z-assembly2_B  TM=9.856E-01  e=2.197E-22  Homo sapiens
  8c5h-assembly1_S  TM=9.654E-01  e=2.278E-18  Rattus norvegicus
  7u4q-assembly1_B  TM=9.546E-01  e=1.155E-18  Homo sapiens
  5cci-assembly1_F-2  TM=9.641E-01  e=7.543E-17  Rattus norvegicus

GO terms:
  GO:0005509 calcium ion binding (F, IDA)
  GO:0007268 chemical synaptic transmission (P, TAS)

Secondary structure (P-SEA, 3-state):
ccccccbbbbbcccccbbbbbbcccccccccccccccbbbbbbbccccccccccccccccccccccbbbbbbbccccccccbbbbbbbbbbbccccccccbbbbbccccccccbbbbbbbbbbccc

Radius of gyration: 14.5 Å; Cα contacts (8 Å, |Δi|>4): 309; chains: 1; bounding box: 45×30×31 Å

InterPro domains:
  IPR000008 C2 domain [PF00168] (123-229)
  IPR000008 C2 domain [PF00168] (254-358)
  IPR000008 C2 domain [PR00360] (140-152)
  IPR000008 C2 domain [PR00360] (167-180)
  IPR000008 C2 domain [PR00360] (191-199)
  IPR000008 C2 domain [PS50004] (108-227)
  IPR000008 C2 domain [PS50004] (239-372)
  IPR000008 C2 domain [SM00239] (124-226)
  IPR000008 C2 domain [SM00239] (255-369)
  IPR001565 Synaptotagmin [PR00399] (112-127)
  IPR001565 Synaptotagmin [PR00399] (127-140)
  IPR001565 Synaptotagmin [PR00399] (182-197)
  IPR001565 Synaptotagmin [PR00399] (202-212)
  IPR035892 C2 domain superfamily [G3DSA:2.60.40.150] (99-235)
  IPR035892 C2 domain superfamily [G3DSA:2.60.40.150] (236-381)
  IPR035892 C2 domain superfamily [SSF49562] (103-234)
  IPR035892 C2 domain superfamily [SSF49562] (240-376)

B-factor: mean 19.72, std 6.81, range [11.2, 53.67]